Protein AF-A0A6B8RNX1-F1 (afdb_monomer_lite)

InterPro domains:
  IPR010406 Protein of unknown function DUF1003 [PF06210] (79-177)
  IPR010406 Protein of unknown function DUF1003 [PTHR41386] (45-177)

pLDDT: mean 73.4, std 16.43, range [33.53, 96.56]

Secondary structure (DSSP, 8-state):
-------------S-SSSHHHHHHHHHHHHHHHHHHHHHHHHHHHHHHHHHHHHHHHHHHHGGG--HHHHHHHHHHHHHT-HHHHHHHHHHHHHHHHHHHT--SS-SS-SS-HHHHHHHHHHHHHHHHHHHHHHHHHHHHHHHHHHHHHHHHHHHHHHHHHHHHHHHHHHHHHHHHHHHH--

Foldseek 3Di:
DDDDDDDDDDPDDDDPPPPVVVVVVCVVVVCVVVVVVVVVVVVVVVVVVVVVVVVVVVVVVVVQPDPVSVVLVVCVVLVPDPVNVVVVVVVVVVVQVVQVVCPDDNPADPPRVPVVVVVVVVVVVVVVSVVVVVVVVVVVVVVVVVVVVVVVVVVVVVVVVVVVVVVVVVVVVVVVVVVPPD

Sequence (182 aa):
MHCKVGVGEWKMSSESLDERNLVEDLNVKEDQNLSEAHIKRVTEMVNEYKGNIEEHLNHEQEKSTTWAGRLADNIASFGGSWPFIIIFISFLLIWMAWNVLNFTVHFDNSPFILLNLILSCLAALQAPVILMSQNRQAARDKQEAIMDFAINYKAERENLEIQRLLEKMDARLSQIEHRLQP

Structure (mmCIF, N/CA/C/O backbone):
data_AF-A0A6B8RNX1-F1
#
_entry.id   AF-A0A6B8RNX1-F1
#
loop_
_atom_site.group_PDB
_atom_site.id
_atom_site.type_symbol
_atom_site.label_atom_id
_atom_site.label_alt_id
_atom_site.label_comp_id
_atom_site.label_asym_id
_atom_site.label_entity_id
_atom_site.label_seq_id
_atom_site.pdbx_PDB_ins_code
_atom_site.Cartn_x
_atom_site.Cartn_y
_atom_site.Cartn_z
_atom_site.occupancy
_atom_site.B_iso_or_equiv
_atom_site.auth_seq_id
_atom_site.auth_comp_id
_atom_site.auth_asym_id
_atom_site.auth_atom_id
_atom_site.pdbx_PDB_model_num
ATOM 1 N N . MET A 1 1 ? -86.544 -47.949 43.133 1.00 38.12 1 MET A N 1
ATOM 2 C CA . MET A 1 1 ? -85.620 -47.100 43.918 1.00 38.12 1 MET A CA 1
ATOM 3 C C . MET A 1 1 ? -84.780 -46.329 42.908 1.00 38.12 1 MET A C 1
ATOM 5 O O . MET A 1 1 ? -84.139 -46.976 42.099 1.00 38.12 1 MET A O 1
ATOM 9 N N . HIS A 1 2 ? -85.150 -45.068 42.649 1.00 33.53 2 HIS A N 1
ATOM 10 C CA . HIS A 1 2 ? -84.430 -43.846 43.084 1.00 33.53 2 HIS A CA 1
ATOM 11 C C . HIS A 1 2 ? -83.098 -43.661 42.324 1.00 33.53 2 HIS A C 1
ATOM 13 O O . HIS A 1 2 ? -82.304 -44.582 42.301 1.00 33.53 2 HIS A O 1
ATOM 19 N N . CYS A 1 3 ? -82.744 -42.530 41.708 1.00 35.50 3 CYS A N 1
ATOM 20 C CA . CYS A 1 3 ? -83.327 -41.191 41.612 1.00 35.50 3 CYS A CA 1
ATOM 21 C C . CYS A 1 3 ? -82.634 -40.468 40.428 1.00 35.50 3 CYS A C 1
ATOM 23 O O . CYS A 1 3 ? -81.441 -40.673 40.213 1.00 35.50 3 CYS A O 1
ATOM 25 N N . LYS A 1 4 ? -83.353 -39.623 39.674 1.00 46.56 4 LYS A N 1
ATOM 26 C CA . LYS A 1 4 ? -82.768 -38.669 38.710 1.00 46.56 4 LYS A CA 1
ATOM 27 C C . LYS A 1 4 ? -82.149 -37.498 39.478 1.00 46.56 4 LYS A C 1
ATOM 29 O O . LYS A 1 4 ? -82.791 -36.985 40.389 1.00 46.56 4 LYS A O 1
ATOM 34 N N . VAL A 1 5 ? -80.991 -37.007 39.038 1.00 47.53 5 VAL A N 1
ATOM 35 C CA . VAL A 1 5 ? -80.501 -35.669 39.404 1.00 47.53 5 VAL A CA 1
ATOM 36 C C . VAL A 1 5 ? -80.177 -34.927 38.113 1.00 47.53 5 VAL A C 1
ATOM 38 O O . VAL A 1 5 ? -79.360 -35.384 37.318 1.00 47.53 5 VAL A O 1
ATOM 41 N N . GLY A 1 6 ? -80.907 -33.840 37.867 1.00 51.28 6 GLY A N 1
ATOM 42 C CA . GLY A 1 6 ? -80.682 -32.937 36.746 1.00 51.28 6 GLY A CA 1
ATOM 43 C C . GLY A 1 6 ? -79.601 -31.913 37.073 1.00 51.28 6 GLY A C 1
ATOM 44 O O . GLY A 1 6 ? -79.484 -31.473 38.215 1.00 51.28 6 GLY A O 1
ATOM 45 N N . VAL A 1 7 ? -78.849 -31.512 36.053 1.00 47.78 7 VAL A N 1
ATOM 46 C CA . VAL A 1 7 ? -78.013 -30.309 36.074 1.00 47.78 7 VAL A CA 1
ATOM 47 C C . VAL A 1 7 ? -78.434 -29.483 34.863 1.00 47.78 7 VAL A C 1
ATOM 49 O O . VAL A 1 7 ? -78.512 -30.004 33.753 1.00 47.78 7 VAL A O 1
ATOM 52 N N . GLY A 1 8 ? -78.853 -28.249 35.140 1.00 40.84 8 GLY A N 1
ATOM 53 C CA . GLY A 1 8 ? -79.658 -27.413 34.260 1.00 40.84 8 GLY A CA 1
ATOM 54 C C . GLY A 1 8 ? -78.952 -26.878 33.017 1.00 40.84 8 GLY A C 1
ATOM 55 O O . GLY A 1 8 ? -77.727 -26.808 32.932 1.00 40.84 8 GLY A O 1
ATOM 56 N N . GLU A 1 9 ? -79.791 -26.470 32.067 1.00 44.44 9 GLU A N 1
ATOM 57 C CA . GLU A 1 9 ? -79.452 -25.615 30.935 1.00 44.44 9 GLU A CA 1
ATOM 58 C C . GLU A 1 9 ? -78.838 -24.296 31.419 1.00 44.44 9 GLU A C 1
ATOM 60 O O . GLU A 1 9 ? -79.527 -23.438 31.971 1.00 44.44 9 GLU A O 1
ATOM 65 N N . TRP A 1 10 ? -77.549 -24.101 31.148 1.00 35.72 10 TRP A N 1
ATOM 66 C CA . TRP A 1 10 ? -76.931 -22.780 31.176 1.00 35.72 10 TRP A CA 1
ATOM 67 C C . TRP A 1 10 ? -76.959 -22.213 29.762 1.00 35.72 10 TRP A C 1
ATOM 69 O O . TRP A 1 10 ? -76.111 -22.507 28.921 1.00 35.72 10 TRP A O 1
ATOM 79 N N . LYS A 1 11 ? -77.984 -21.407 29.492 1.00 46.84 11 LYS A N 1
ATOM 80 C CA . LYS A 1 11 ? -78.089 -20.589 28.286 1.00 46.84 11 LYS A CA 1
ATOM 81 C C . LYS A 1 11 ? -77.118 -19.411 28.427 1.00 46.84 11 LYS A C 1
ATOM 83 O O . LYS A 1 11 ? -77.495 -18.367 28.948 1.00 46.84 11 LYS A O 1
ATOM 88 N N . MET A 1 12 ? -75.863 -19.590 28.008 1.00 36.50 12 MET A N 1
ATOM 89 C CA . MET A 1 12 ? -74.900 -18.489 27.911 1.00 36.50 12 MET A CA 1
ATOM 90 C C . MET A 1 12 ? -75.116 -17.773 26.576 1.00 36.50 12 MET A C 1
ATOM 92 O O . MET A 1 12 ? -74.774 -18.276 25.506 1.00 36.50 12 MET A O 1
ATOM 96 N N . SER A 1 13 ? -75.779 -16.625 26.671 1.00 41.53 13 SER A N 1
ATOM 97 C CA . SER A 1 13 ? -75.964 -15.654 25.602 1.00 41.53 13 SER A CA 1
ATOM 98 C C . SER A 1 13 ? -74.607 -15.227 25.036 1.00 41.53 13 SER A C 1
ATOM 100 O O . SER A 1 13 ? -73.751 -14.771 25.779 1.00 41.53 13 SER A O 1
ATOM 102 N N . SER A 1 14 ? -74.437 -15.407 23.726 1.00 51.44 14 SER A N 1
ATOM 103 C CA . SER A 1 14 ? -73.782 -14.465 22.806 1.00 51.44 14 SER A CA 1
ATOM 104 C C . SER A 1 14 ? -72.642 -13.582 23.349 1.00 51.44 14 SER A C 1
ATOM 106 O O . SER A 1 14 ? -72.801 -12.369 23.362 1.00 51.44 14 SER A O 1
ATOM 108 N N . GLU A 1 15 ? -71.488 -14.133 23.730 1.00 47.00 15 GLU A N 1
ATOM 109 C CA . GLU A 1 15 ? -70.280 -13.301 23.933 1.00 47.00 15 GLU A CA 1
ATOM 110 C C . GLU A 1 15 ? -68.975 -14.113 23.868 1.00 47.00 15 GLU A C 1
ATOM 112 O O . GLU A 1 15 ? -68.081 -13.981 24.689 1.00 47.00 15 GLU A O 1
ATOM 117 N N . SER A 1 16 ? -68.866 -15.027 22.900 1.00 40.75 16 SER A N 1
ATOM 118 C CA . SER A 1 16 ? -67.647 -15.825 22.666 1.00 40.75 16 SER A CA 1
ATOM 119 C C . SER A 1 16 ? -67.091 -15.694 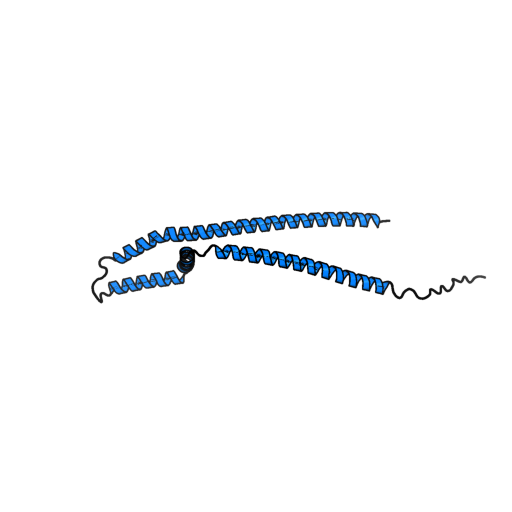21.245 1.00 40.75 16 SER A C 1
ATOM 121 O O . SER A 1 16 ? -66.200 -16.447 20.855 1.00 40.75 16 SER A O 1
ATOM 123 N N . LEU A 1 17 ? -67.607 -14.740 20.462 1.00 48.38 17 LEU A N 1
ATOM 124 C CA . LEU A 1 17 ? -67.251 -14.558 19.050 1.00 48.38 17 LEU A CA 1
ATOM 125 C C . LEU A 1 17 ? -66.204 -13.465 18.784 1.00 48.38 17 LEU A C 1
ATOM 127 O O . LEU A 1 17 ? -65.858 -13.269 17.622 1.00 48.38 17 LEU A O 1
ATOM 131 N N . ASP A 1 18 ? -65.666 -12.798 19.809 1.00 54.84 18 ASP A N 1
ATOM 132 C CA . ASP A 1 18 ? -64.828 -11.610 19.578 1.00 54.84 18 ASP A CA 1
ATOM 133 C C . ASP A 1 18 ? -63.447 -11.632 20.251 1.00 54.84 18 ASP A C 1
ATOM 135 O O . ASP A 1 18 ? -62.495 -11.133 19.667 1.00 54.84 18 ASP A O 1
ATOM 139 N N . GLU A 1 19 ? -63.251 -12.286 21.404 1.00 50.47 19 GLU A N 1
ATOM 140 C CA . GLU A 1 19 ? -61.948 -12.221 22.099 1.00 50.47 19 GLU A CA 1
ATOM 141 C C . GLU A 1 19 ? -60.788 -12.846 21.311 1.00 50.47 19 GLU A C 1
ATOM 143 O O . GLU A 1 19 ? -59.692 -12.296 21.298 1.00 50.47 19 GLU A O 1
ATOM 148 N N . ARG A 1 20 ? -60.998 -13.973 20.615 1.00 53.41 20 ARG A N 1
ATOM 149 C CA . ARG A 1 20 ? -59.912 -14.580 19.820 1.00 53.41 20 ARG A CA 1
ATOM 150 C C . ARG A 1 20 ? -59.547 -13.732 18.605 1.00 53.41 20 ARG A C 1
ATOM 152 O O . ARG A 1 20 ? -58.366 -13.581 18.323 1.00 53.41 20 ARG A O 1
ATOM 159 N N . ASN A 1 21 ? -60.549 -13.146 17.949 1.00 54.97 21 ASN A N 1
ATOM 160 C CA . ASN A 1 21 ? -60.339 -12.250 16.815 1.00 54.97 21 ASN A CA 1
ATOM 161 C C . ASN A 1 21 ? -59.690 -10.936 17.269 1.00 54.97 21 ASN A C 1
ATOM 163 O O . ASN A 1 21 ? -58.798 -10.452 16.593 1.00 54.97 21 ASN A O 1
ATOM 167 N N . LEU A 1 22 ? -60.064 -10.396 18.433 1.00 56.97 22 LEU A N 1
ATOM 168 C CA . LEU A 1 22 ? -59.455 -9.198 19.015 1.00 56.97 22 LEU A CA 1
ATOM 169 C C . LEU A 1 22 ? -57.999 -9.414 19.419 1.00 56.97 22 LEU A C 1
ATOM 171 O O . LEU A 1 22 ? -57.176 -8.545 19.162 1.00 56.97 22 LEU A O 1
ATOM 175 N N . VAL A 1 23 ? -57.661 -10.547 20.040 1.00 60.41 23 VAL A N 1
ATOM 176 C CA . VAL A 1 23 ? -56.270 -10.851 20.410 1.00 60.41 23 VAL A CA 1
ATOM 177 C C . VAL A 1 23 ? -55.424 -11.070 19.158 1.00 60.41 23 VAL A C 1
ATOM 179 O O . VAL A 1 23 ? -54.294 -10.605 19.114 1.00 60.41 23 VAL A O 1
ATOM 182 N N . GLU A 1 24 ? -55.965 -11.709 18.120 1.00 63.75 24 GLU A N 1
ATOM 183 C CA . GLU A 1 24 ? -55.271 -11.890 16.841 1.00 63.75 24 GLU A CA 1
ATOM 184 C C . GLU A 1 24 ? -55.108 -10.559 16.083 1.00 63.75 24 GLU A C 1
ATOM 186 O O . GLU A 1 24 ? -54.022 -10.270 15.591 1.00 63.75 24 GLU A O 1
ATOM 191 N N . ASP A 1 25 ? -56.118 -9.685 16.092 1.00 59.12 25 ASP A N 1
ATOM 192 C CA . ASP A 1 25 ? -56.086 -8.362 15.451 1.00 59.12 25 ASP A CA 1
ATOM 193 C C . ASP A 1 25 ? -55.219 -7.348 16.228 1.00 59.12 25 ASP A C 1
ATOM 195 O O . ASP A 1 25 ? -54.568 -6.495 15.624 1.00 59.12 25 ASP A O 1
ATOM 199 N N . LEU A 1 26 ? -55.149 -7.462 17.562 1.00 61.00 26 LEU A N 1
ATOM 200 C CA . LEU A 1 26 ? -54.209 -6.719 18.410 1.00 61.00 26 LEU A CA 1
ATOM 201 C C . LEU A 1 26 ? -52.776 -7.218 18.213 1.00 61.00 26 LEU A C 1
ATOM 203 O O . LEU A 1 26 ? -51.888 -6.389 18.062 1.00 61.00 26 LEU A O 1
ATOM 207 N N . ASN A 1 27 ? -52.554 -8.532 18.131 1.00 61.19 27 ASN A N 1
ATOM 208 C CA . ASN A 1 27 ? -51.231 -9.114 17.892 1.00 61.19 27 ASN A CA 1
ATOM 209 C C . ASN A 1 27 ? -50.708 -8.744 16.488 1.00 61.19 27 ASN A C 1
ATOM 211 O O . ASN A 1 27 ? -49.555 -8.354 16.340 1.00 61.19 27 ASN A O 1
ATOM 215 N N . VAL A 1 28 ? -51.575 -8.748 15.465 1.00 60.00 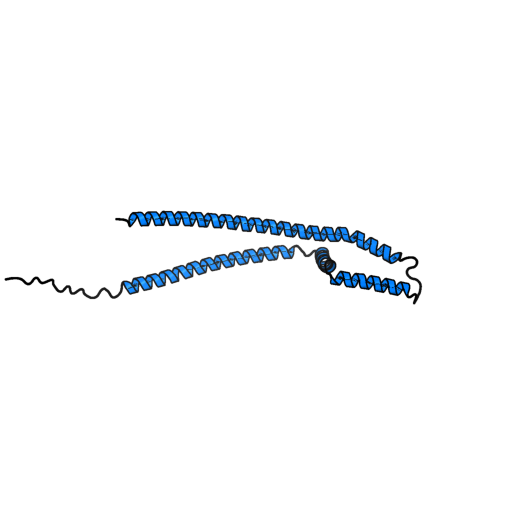28 VAL A N 1
ATOM 216 C CA . VAL A 1 28 ? -51.246 -8.290 14.101 1.00 60.00 28 VAL A CA 1
ATOM 217 C C . VAL A 1 28 ? -51.004 -6.772 14.045 1.00 60.00 28 VAL A C 1
ATOM 219 O O . VAL A 1 28 ? -50.068 -6.328 13.378 1.00 60.00 28 VAL A O 1
ATOM 222 N N . LYS A 1 29 ? -51.794 -5.948 14.751 1.00 57.53 29 LYS A N 1
ATOM 223 C CA . LYS A 1 29 ? -51.593 -4.482 14.809 1.00 57.53 29 LYS A CA 1
ATOM 224 C C . LYS A 1 29 ? -50.372 -4.066 15.624 1.00 57.53 29 LYS A C 1
ATOM 226 O O . LYS A 1 29 ? -49.753 -3.053 15.288 1.00 57.53 29 LYS A O 1
ATOM 231 N N . GLU A 1 30 ? -50.052 -4.792 16.689 1.00 59.59 30 GLU A N 1
ATOM 232 C CA . GLU A 1 30 ? -48.887 -4.549 17.540 1.00 59.59 30 GLU A CA 1
ATOM 233 C C . GLU A 1 30 ? -47.598 -4.901 16.790 1.00 59.59 30 GLU A C 1
ATOM 235 O O . GLU A 1 30 ? -46.680 -4.082 16.773 1.00 59.59 30 GLU A O 1
ATOM 240 N N . ASP A 1 31 ? -47.576 -6.017 16.051 1.00 58.12 31 ASP A N 1
ATOM 241 C CA . ASP A 1 31 ? -46.453 -6.408 15.188 1.00 58.12 31 ASP A CA 1
ATOM 242 C C . ASP A 1 31 ? -46.236 -5.398 14.038 1.00 58.12 31 ASP A C 1
ATOM 244 O O . ASP A 1 31 ? -45.118 -4.942 13.795 1.00 58.12 31 ASP A O 1
ATOM 248 N N . GLN A 1 32 ? -47.308 -4.913 13.392 1.00 60.25 32 GLN A N 1
ATOM 249 C CA . GLN A 1 32 ? -47.188 -3.904 12.326 1.00 60.25 32 GLN A CA 1
ATOM 250 C C . GLN A 1 32 ? -46.747 -2.514 12.822 1.00 60.25 32 GLN A C 1
ATOM 252 O O . GLN A 1 32 ? -45.895 -1.888 12.187 1.00 60.25 32 GLN A O 1
ATOM 257 N N . ASN A 1 33 ? -47.256 -2.032 13.964 1.00 55.72 33 ASN A N 1
ATOM 258 C CA . ASN A 1 33 ? -46.848 -0.731 14.518 1.00 55.72 33 ASN A CA 1
ATOM 259 C C . ASN A 1 33 ? -45.439 -0.762 15.137 1.00 55.72 33 ASN A C 1
ATOM 261 O O . ASN A 1 33 ? -44.696 0.217 15.005 1.00 55.72 33 ASN A O 1
ATOM 265 N N . LEU A 1 34 ? -45.031 -1.868 15.781 1.00 59.88 34 LEU A N 1
ATOM 266 C CA . LEU A 1 34 ? -43.641 -2.037 16.226 1.00 59.88 34 LEU A CA 1
ATOM 267 C C . LEU A 1 34 ? -42.687 -2.138 15.034 1.00 59.88 34 LEU A C 1
ATOM 269 O O . LEU A 1 34 ? -41.578 -1.602 15.103 1.00 59.88 34 LEU A O 1
ATOM 273 N N . SER A 1 35 ? -43.100 -2.815 13.960 1.00 63.50 35 SER A N 1
ATOM 274 C CA . SER A 1 35 ? -42.299 -2.989 12.750 1.00 63.50 35 SER A CA 1
ATOM 275 C C . SER A 1 35 ? -42.050 -1.656 12.042 1.00 63.50 35 SER A C 1
ATOM 277 O O . SER A 1 35 ? -40.895 -1.334 11.773 1.00 63.50 35 SER A O 1
ATOM 279 N N . GLU A 1 36 ? -43.061 -0.798 11.852 1.00 71.31 36 GLU A N 1
ATOM 280 C CA . GLU A 1 36 ? -42.849 0.527 11.242 1.00 71.31 36 GLU A CA 1
ATOM 281 C C . GLU A 1 36 ? -41.944 1.438 12.084 1.00 71.31 36 GLU A C 1
ATOM 283 O O . GLU A 1 36 ? -41.042 2.090 11.548 1.00 71.31 36 GLU A O 1
ATOM 288 N N . ALA A 1 37 ? -42.130 1.468 13.408 1.00 74.38 37 ALA A N 1
ATOM 289 C CA . ALA A 1 37 ? -41.302 2.287 14.292 1.00 74.38 37 ALA A CA 1
ATOM 290 C C . ALA A 1 37 ? -39.838 1.803 14.343 1.00 74.38 37 ALA A C 1
ATOM 292 O O . ALA A 1 37 ? -38.917 2.624 14.432 1.00 74.38 37 ALA A O 1
ATOM 293 N N . HIS A 1 38 ? -39.606 0.487 14.273 1.00 68.75 38 HIS A N 1
ATOM 294 C CA . HIS A 1 38 ? -38.264 -0.090 14.173 1.00 68.75 38 HIS A CA 1
ATOM 295 C C . HIS A 1 38 ? -37.644 0.125 12.794 1.00 68.75 38 HIS A C 1
ATOM 297 O O . HIS A 1 38 ? -36.498 0.560 12.726 1.00 68.75 38 HIS A O 1
ATOM 303 N N . ILE A 1 39 ? -38.390 -0.093 11.708 1.00 74.31 39 ILE A N 1
ATOM 304 C CA . ILE A 1 39 ? -37.925 0.152 10.337 1.00 74.31 39 ILE A CA 1
ATOM 305 C C . ILE A 1 39 ? -37.527 1.616 10.173 1.00 74.31 39 ILE A C 1
ATOM 307 O O . ILE A 1 39 ? -36.474 1.899 9.604 1.00 74.31 39 ILE A O 1
ATOM 311 N N . LYS A 1 40 ? -38.305 2.553 10.725 1.00 82.31 40 LYS A N 1
ATOM 312 C CA . LYS A 1 40 ? -37.992 3.984 10.670 1.00 82.31 40 LYS A CA 1
ATOM 313 C C . LYS A 1 40 ? -36.696 4.320 11.413 1.00 82.31 40 LYS A C 1
ATOM 315 O O . LYS A 1 40 ? -35.834 4.974 10.836 1.00 82.31 40 LYS A O 1
ATOM 320 N N . ARG A 1 41 ? -36.511 3.809 12.638 1.00 77.00 41 ARG A N 1
ATOM 321 C CA . ARG A 1 41 ? -35.266 3.992 13.412 1.00 77.00 41 ARG A CA 1
ATOM 322 C C . ARG A 1 41 ? -34.051 3.351 12.744 1.00 77.00 41 ARG A C 1
ATOM 324 O O . ARG A 1 41 ? -32.991 3.961 12.697 1.00 77.00 41 ARG A O 1
ATOM 331 N N . VAL A 1 42 ? -34.198 2.135 12.220 1.00 77.94 42 VAL A N 1
ATOM 332 C CA . VAL A 1 42 ? -33.122 1.432 11.507 1.00 77.94 42 VAL A CA 1
ATOM 333 C C . VAL A 1 42 ? -32.752 2.181 10.231 1.00 77.94 42 VAL A C 1
ATOM 335 O O . VAL A 1 42 ? -31.571 2.363 9.961 1.00 77.94 42 VAL A O 1
ATOM 338 N N . THR A 1 43 ? -33.736 2.670 9.477 1.00 77.94 43 THR A N 1
ATOM 339 C CA . THR A 1 43 ? -33.498 3.459 8.259 1.00 77.94 43 THR A CA 1
ATOM 340 C C . THR A 1 43 ? -32.797 4.778 8.578 1.00 77.94 43 THR A C 1
ATOM 342 O O . THR A 1 43 ? -31.879 5.159 7.860 1.00 77.94 43 THR A O 1
ATOM 345 N N . GLU A 1 44 ? -33.172 5.448 9.670 1.00 82.56 44 GLU A N 1
ATOM 346 C CA . GLU A 1 44 ? -32.526 6.684 10.126 1.00 82.56 44 GLU A CA 1
ATOM 347 C C . GLU A 1 44 ? -31.072 6.441 10.554 1.00 82.56 44 GLU A C 1
ATOM 349 O O . GLU A 1 44 ? -30.183 7.134 10.064 1.00 82.56 44 GLU A O 1
ATOM 354 N N . MET A 1 45 ? -30.802 5.380 11.328 1.00 73.44 45 MET A N 1
ATOM 355 C CA . MET A 1 45 ? -29.428 4.980 11.656 1.00 73.44 45 MET A CA 1
ATOM 356 C C . MET A 1 45 ? -28.622 4.621 10.402 1.00 73.44 45 MET A C 1
ATOM 358 O O . MET A 1 45 ? -27.503 5.091 10.240 1.00 73.44 45 MET A O 1
ATOM 362 N N . VAL A 1 46 ? -29.166 3.822 9.479 1.00 78.31 46 VAL A N 1
ATOM 363 C CA . VAL A 1 46 ? -28.463 3.455 8.236 1.00 78.31 46 VAL A CA 1
ATOM 364 C C . VAL A 1 46 ? -28.133 4.693 7.402 1.00 78.31 46 VAL A C 1
ATOM 366 O O . VAL A 1 46 ? -27.050 4.765 6.823 1.00 78.31 46 VAL A O 1
ATOM 369 N N . ASN A 1 47 ? -29.038 5.671 7.349 1.00 80.06 47 ASN A N 1
ATOM 370 C CA . ASN A 1 47 ? -28.833 6.900 6.591 1.00 80.06 47 ASN A CA 1
ATOM 371 C C . ASN A 1 47 ? -27.790 7.822 7.252 1.00 80.06 47 ASN A C 1
ATOM 373 O O . ASN A 1 47 ? -26.953 8.389 6.555 1.00 80.06 47 ASN A O 1
ATOM 377 N N . GLU A 1 48 ? -27.782 7.910 8.585 1.00 76.19 48 GLU A N 1
ATOM 378 C CA . GLU A 1 48 ? -26.758 8.624 9.361 1.00 76.19 48 GLU A CA 1
ATOM 379 C C . GLU A 1 48 ? -25.370 7.983 9.192 1.00 76.19 48 GLU A C 1
ATOM 381 O O . GLU A 1 48 ? -24.386 8.666 8.906 1.00 76.19 48 GLU A O 1
ATOM 386 N N . TYR A 1 49 ? -25.289 6.651 9.271 1.00 72.19 49 TYR A N 1
ATOM 387 C CA . TYR A 1 49 ? -24.047 5.917 9.029 1.00 72.19 49 TYR A CA 1
ATOM 388 C C . TYR A 1 49 ? -23.552 6.079 7.584 1.00 72.19 49 TYR A C 1
ATOM 390 O O . TYR A 1 49 ? -22.353 6.264 7.377 1.00 72.19 49 TYR A O 1
ATOM 398 N N . LYS A 1 50 ? -24.445 6.060 6.584 1.00 71.75 50 LYS A N 1
ATOM 399 C CA . LYS A 1 50 ? -24.078 6.321 5.182 1.00 71.75 50 LYS A CA 1
ATOM 400 C C . LYS A 1 50 ? -23.494 7.718 4.985 1.00 71.75 50 LYS A C 1
ATOM 402 O O . LYS A 1 50 ? -22.444 7.831 4.361 1.00 71.75 50 LYS A O 1
ATOM 407 N N . GLY A 1 51 ? -24.136 8.748 5.541 1.00 72.69 51 GLY A N 1
ATOM 408 C CA . GLY A 1 51 ? -23.663 10.131 5.430 1.00 72.69 51 GLY A CA 1
ATOM 409 C C . GLY A 1 51 ? -22.261 10.314 6.016 1.00 72.69 51 GLY A C 1
ATOM 410 O O . GLY A 1 51 ? -21.389 10.887 5.368 1.00 72.69 51 GLY A O 1
ATOM 411 N N . ASN A 1 52 ? -22.008 9.726 7.188 1.00 69.75 52 ASN A N 1
ATOM 412 C CA . ASN A 1 52 ? -20.705 9.812 7.853 1.00 69.75 52 ASN A CA 1
ATOM 413 C C . ASN A 1 52 ? -19.588 9.077 7.088 1.00 69.75 52 ASN A C 1
ATOM 415 O O . ASN A 1 52 ? -18.439 9.524 7.100 1.00 69.75 52 ASN A O 1
ATOM 419 N N . ILE A 1 53 ? -19.905 7.961 6.420 1.00 67.62 53 ILE A N 1
ATOM 420 C CA . ILE A 1 53 ? -18.947 7.218 5.584 1.00 67.62 53 ILE A CA 1
ATOM 421 C C . ILE A 1 53 ? -18.634 8.002 4.303 1.00 67.62 53 ILE A C 1
ATOM 423 O O . ILE A 1 53 ? -17.467 8.133 3.941 1.00 67.62 53 ILE A O 1
ATOM 427 N N . GLU A 1 54 ? -19.650 8.554 3.634 1.00 60.97 54 GLU A N 1
ATOM 428 C CA . GLU A 1 54 ? -19.463 9.358 2.417 1.00 60.97 54 GLU A CA 1
ATOM 429 C C . GLU A 1 54 ? -18.635 10.628 2.679 1.00 60.97 54 GLU A C 1
ATOM 431 O O . GLU A 1 54 ? -17.787 10.993 1.860 1.00 60.97 54 GLU A O 1
ATOM 436 N N . GLU A 1 55 ? -18.807 11.268 3.839 1.00 62.81 55 GLU A N 1
ATOM 437 C CA . GLU A 1 55 ? -18.015 12.437 4.235 1.00 62.81 55 GLU A CA 1
ATOM 438 C C . GLU A 1 55 ? -16.537 12.083 4.487 1.00 62.81 55 GLU A C 1
ATOM 440 O O . GLU A 1 55 ? -15.641 12.780 4.003 1.00 62.81 55 GLU A O 1
ATOM 445 N N . HIS A 1 56 ? -16.256 10.957 5.157 1.00 60.91 56 HIS A N 1
ATOM 446 C CA . HIS A 1 56 ? -14.881 10.503 5.406 1.00 60.91 56 HIS A CA 1
ATOM 447 C C . HIS A 1 56 ? -14.153 10.064 4.126 1.00 60.91 56 HIS A C 1
ATOM 449 O O . HIS A 1 56 ? -12.958 10.330 3.987 1.00 60.91 56 HIS A O 1
ATOM 455 N N . LEU A 1 57 ? -14.857 9.449 3.167 1.00 59.84 57 LEU A N 1
ATOM 456 C CA . LEU A 1 57 ? -14.280 9.063 1.873 1.00 59.84 57 LEU A CA 1
ATOM 457 C C . LEU A 1 57 ? -13.894 10.288 1.026 1.00 59.84 57 LEU A C 1
ATOM 459 O O . LEU A 1 57 ? -12.821 10.313 0.418 1.00 59.84 57 LEU A O 1
ATOM 463 N N . ASN A 1 58 ? -14.722 11.337 1.034 1.00 56.62 58 ASN A N 1
ATOM 464 C CA . ASN A 1 58 ? -14.430 12.572 0.303 1.00 56.62 58 ASN A CA 1
ATOM 465 C C . ASN A 1 58 ? -13.239 13.345 0.896 1.00 56.62 58 ASN A C 1
ATOM 467 O O . ASN A 1 58 ? -12.438 13.914 0.150 1.00 56.62 58 ASN A O 1
ATOM 471 N N . HIS A 1 59 ? -13.071 13.325 2.221 1.00 54.78 59 HIS A N 1
ATOM 472 C CA . HIS A 1 59 ? -12.012 14.085 2.890 1.00 54.78 59 HIS A CA 1
ATOM 473 C C . HIS A 1 59 ? -10.594 13.524 2.654 1.00 54.78 59 HIS A C 1
ATOM 475 O O . HIS A 1 59 ? -9.614 14.274 2.727 1.00 54.78 59 HIS A O 1
ATOM 481 N N . GLU A 1 60 ? -10.460 12.233 2.325 1.00 53.41 60 GLU A N 1
ATOM 482 C CA . GLU A 1 60 ? -9.179 11.643 1.910 1.00 53.41 60 GLU A CA 1
ATOM 483 C C . GLU A 1 60 ? -8.820 11.946 0.450 1.00 53.41 60 GLU A C 1
ATOM 485 O O . GLU A 1 60 ? -7.639 12.109 0.120 1.00 53.41 60 GLU A O 1
ATOM 490 N N . GLN A 1 61 ? -9.816 12.082 -0.432 1.00 50.25 61 GLN A N 1
ATOM 491 C CA . GLN A 1 61 ? -9.577 12.337 -1.854 1.00 50.25 61 GLN A CA 1
ATOM 492 C C . GLN A 1 61 ? -9.061 13.758 -2.134 1.00 50.25 61 GLN A C 1
ATOM 494 O O . GLN A 1 61 ? -8.233 13.932 -3.037 1.00 50.25 61 GLN A O 1
ATOM 499 N N . GLU A 1 62 ? -9.459 14.763 -1.346 1.00 49.00 62 GLU A N 1
ATOM 500 C CA . GLU A 1 62 ? -9.023 16.157 -1.546 1.00 49.00 62 GLU A CA 1
ATOM 501 C C . GLU A 1 62 ? -7.536 16.400 -1.241 1.00 49.00 62 GLU A C 1
ATOM 503 O O . GLU A 1 62 ? -6.933 17.331 -1.779 1.00 49.00 62 GLU A O 1
ATOM 508 N N . LYS A 1 63 ? -6.882 15.550 -0.440 1.00 50.09 63 LYS A N 1
ATOM 509 C CA . LYS A 1 63 ? -5.505 15.809 0.020 1.00 50.09 63 LYS A CA 1
ATOM 510 C C . LYS A 1 63 ? -4.404 15.428 -0.980 1.00 50.09 63 LYS A C 1
ATOM 512 O O . LYS A 1 63 ? -3.225 15.642 -0.701 1.00 50.09 63 LYS A O 1
ATOM 517 N N . SER A 1 64 ? -4.754 14.879 -2.147 1.00 51.72 64 SER A N 1
ATOM 518 C CA . SER A 1 64 ? -3.793 14.310 -3.111 1.00 51.72 64 SER A CA 1
ATOM 519 C C . SER A 1 64 ? -3.536 15.153 -4.371 1.00 51.72 64 SER A C 1
ATOM 521 O O . SER A 1 64 ? -2.910 14.678 -5.321 1.00 51.72 64 SER A O 1
ATOM 523 N N . THR A 1 65 ? 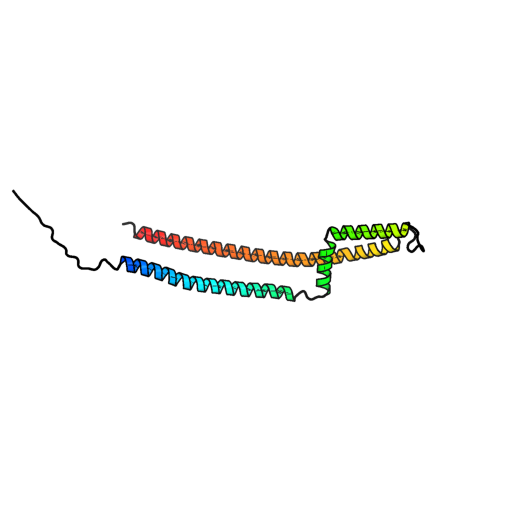-3.947 16.422 -4.421 1.00 51.56 65 THR A N 1
ATOM 524 C CA . THR A 1 65 ? -3.743 17.269 -5.614 1.00 51.56 65 THR A CA 1
ATOM 525 C C . THR A 1 65 ? -2.367 17.938 -5.675 1.00 51.56 65 THR A C 1
ATOM 527 O O . THR A 1 65 ? -2.240 19.066 -6.147 1.00 51.56 65 THR A O 1
ATOM 530 N N . THR A 1 66 ? -1.303 17.254 -5.253 1.00 68.62 66 THR A N 1
ATOM 531 C CA . THR A 1 66 ? 0.050 17.666 -5.650 1.00 68.62 66 THR A CA 1
ATOM 532 C C . THR A 1 66 ? 0.375 16.957 -6.957 1.00 68.62 66 THR A C 1
ATOM 534 O O . THR A 1 66 ? 0.393 15.729 -7.015 1.00 68.62 66 THR A O 1
ATOM 537 N N . TRP A 1 67 ? 0.645 17.719 -8.019 1.00 69.62 67 TRP A N 1
ATOM 538 C CA . TRP A 1 67 ? 1.019 17.195 -9.342 1.00 69.62 67 TRP A CA 1
ATOM 539 C C . TRP A 1 67 ? 2.137 16.134 -9.266 1.00 69.62 67 TRP A C 1
ATOM 541 O O . TRP A 1 67 ? 2.071 15.109 -9.940 1.00 69.62 67 TRP A O 1
ATOM 551 N N . ALA A 1 68 ? 3.107 16.337 -8.369 1.00 64.38 68 ALA A N 1
ATOM 552 C CA . ALA A 1 68 ? 4.191 15.400 -8.096 1.00 64.38 68 ALA A CA 1
ATOM 553 C C . ALA A 1 68 ? 3.715 14.093 -7.435 1.00 64.38 68 ALA A C 1
ATOM 555 O O . ALA A 1 68 ? 4.257 13.033 -7.729 1.00 64.38 68 ALA A O 1
ATOM 556 N N . GLY A 1 69 ? 2.684 14.147 -6.585 1.00 67.38 69 GLY A N 1
ATOM 557 C CA . GLY A 1 69 ? 2.073 12.965 -5.969 1.00 67.38 69 GLY A CA 1
ATOM 558 C C . GLY A 1 69 ? 1.377 12.087 -7.007 1.00 67.38 69 GLY A C 1
ATOM 559 O O . GLY A 1 69 ? 1.658 10.895 -7.084 1.00 67.38 69 GLY A O 1
ATOM 560 N N . ARG A 1 70 ? 0.582 12.701 -7.893 1.00 70.81 70 ARG A N 1
ATOM 561 C CA . ARG A 1 70 ? -0.069 12.007 -9.019 1.00 70.81 70 ARG A CA 1
ATOM 562 C C . ARG A 1 70 ? 0.937 11.382 -9.985 1.00 70.81 70 ARG A C 1
ATOM 564 O O . ARG A 1 70 ? 0.756 10.249 -10.423 1.00 70.81 70 ARG A O 1
ATOM 571 N N . LEU A 1 71 ? 2.012 12.106 -10.299 1.00 69.50 71 LEU A N 1
ATOM 572 C CA . LEU A 1 71 ? 3.087 11.586 -11.140 1.00 69.50 71 LEU A CA 1
ATOM 573 C C . LEU A 1 71 ? 3.809 10.413 -10.457 1.00 69.50 71 LEU A C 1
ATOM 575 O O . LEU A 1 71 ? 4.067 9.401 -11.100 1.00 69.50 71 LEU A O 1
ATOM 579 N N . ALA A 1 72 ? 4.077 10.510 -9.152 1.00 68.38 72 ALA A N 1
ATOM 580 C CA . ALA A 1 72 ? 4.698 9.439 -8.380 1.00 68.38 72 ALA A CA 1
ATOM 581 C C . ALA A 1 72 ? 3.805 8.193 -8.254 1.00 68.38 72 ALA A C 1
ATOM 583 O O . ALA A 1 72 ? 4.329 7.084 -8.285 1.00 68.38 72 ALA A O 1
ATOM 584 N N . ASP A 1 73 ? 2.482 8.339 -8.130 1.00 68.00 73 ASP A N 1
ATOM 585 C CA . ASP A 1 73 ? 1.538 7.210 -8.122 1.00 68.00 73 ASP A CA 1
ATOM 586 C C . ASP A 1 73 ? 1.482 6.502 -9.490 1.00 68.00 73 ASP A C 1
ATOM 588 O O . ASP A 1 73 ? 1.525 5.269 -9.556 1.00 68.00 73 ASP A O 1
ATOM 592 N N . ASN A 1 74 ? 1.491 7.259 -10.593 1.00 70.06 74 ASN A N 1
ATOM 593 C CA . ASN A 1 74 ? 1.579 6.686 -11.941 1.00 70.06 74 ASN A CA 1
ATOM 594 C C . ASN A 1 74 ? 2.926 5.993 -12.194 1.00 70.06 74 ASN A C 1
ATOM 596 O O . ASN A 1 74 ? 2.964 4.909 -12.767 1.00 70.06 74 ASN A O 1
ATOM 600 N N . ILE A 1 75 ? 4.041 6.578 -11.749 1.00 68.00 75 ILE A N 1
ATOM 601 C CA . ILE A 1 75 ? 5.368 5.965 -11.903 1.00 68.00 75 ILE A CA 1
ATOM 602 C C . ILE A 1 75 ? 5.506 4.719 -11.019 1.00 68.00 75 ILE A C 1
ATOM 604 O O . ILE A 1 75 ? 6.082 3.731 -11.463 1.00 68.00 75 ILE A O 1
ATOM 608 N N . ALA A 1 76 ? 4.964 4.726 -9.798 1.00 69.62 76 ALA A N 1
ATOM 609 C CA . ALA A 1 76 ? 5.008 3.572 -8.901 1.00 69.62 76 ALA A CA 1
ATOM 610 C C . ALA A 1 76 ? 4.179 2.392 -9.434 1.00 69.62 76 ALA A C 1
ATOM 612 O O . ALA A 1 76 ? 4.641 1.253 -9.409 1.00 69.62 76 ALA A O 1
ATOM 613 N N . SER A 1 77 ? 2.982 2.664 -9.963 1.00 69.50 77 SER A N 1
ATOM 614 C CA . SER A 1 77 ? 2.133 1.634 -10.579 1.00 69.50 77 SER A CA 1
ATOM 615 C C . SER A 1 77 ? 2.714 1.103 -11.893 1.00 69.50 77 SER A C 1
ATOM 617 O O . SER A 1 77 ? 2.663 -0.100 -12.146 1.00 69.50 77 SER A O 1
ATOM 619 N N . PHE A 1 78 ? 3.332 1.964 -12.707 1.00 67.69 78 PHE A N 1
ATOM 620 C CA . PHE A 1 78 ? 3.959 1.562 -13.966 1.00 67.69 78 PHE A CA 1
ATOM 621 C C . PHE A 1 78 ? 5.282 0.807 -13.751 1.00 67.69 78 PHE A C 1
ATOM 623 O O . PHE A 1 78 ? 5.499 -0.248 -14.348 1.00 67.69 78 PHE A O 1
ATOM 630 N N . GLY A 1 79 ? 6.136 1.298 -12.850 1.00 70.00 79 GLY A N 1
ATOM 631 C CA . GLY A 1 79 ? 7.455 0.735 -12.551 1.00 70.00 79 GLY A CA 1
ATOM 632 C C . GLY A 1 79 ? 7.429 -0.611 -11.817 1.00 70.00 79 GLY A C 1
ATOM 633 O O . GLY A 1 79 ? 8.405 -1.352 -11.890 1.00 70.00 79 GLY A O 1
ATOM 634 N N . GLY A 1 80 ? 6.323 -0.953 -11.147 1.00 68.88 80 GLY A N 1
ATOM 635 C CA . GLY A 1 80 ? 6.122 -2.256 -10.498 1.00 68.88 80 GLY A CA 1
ATOM 636 C C . GLY A 1 80 ? 5.548 -3.348 -11.411 1.00 68.88 80 GLY A C 1
ATOM 637 O O . GLY A 1 80 ? 5.334 -4.472 -10.961 1.00 68.88 80 GLY A O 1
ATOM 638 N N . SER A 1 81 ? 5.259 -3.035 -12.677 1.00 78.44 81 SER A N 1
ATOM 639 C CA . SER A 1 81 ? 4.583 -3.956 -13.591 1.00 78.44 81 SER A CA 1
ATOM 640 C C . SER A 1 81 ? 5.568 -4.831 -14.384 1.00 78.44 81 SER A C 1
ATOM 642 O O . SER A 1 81 ? 6.567 -4.358 -14.926 1.00 78.44 81 SER A O 1
ATOM 644 N N . TRP A 1 82 ? 5.259 -6.124 -14.514 1.00 77.75 82 TRP A N 1
ATOM 645 C CA . TRP A 1 82 ? 5.992 -7.064 -15.376 1.00 77.75 82 TRP A CA 1
ATOM 646 C C . TRP A 1 82 ? 6.174 -6.605 -16.842 1.00 77.75 82 TRP A C 1
ATOM 648 O O . TRP A 1 82 ? 7.282 -6.754 -17.362 1.00 77.75 82 TRP A O 1
ATOM 658 N N . PRO A 1 83 ? 5.169 -6.026 -17.536 1.00 83.12 83 PRO A N 1
ATOM 659 C CA . PRO A 1 83 ? 5.352 -5.569 -18.917 1.00 83.12 83 PRO A CA 1
ATOM 660 C C . PRO A 1 83 ? 6.325 -4.390 -19.058 1.00 83.12 83 PRO A C 1
ATOM 662 O O . PRO A 1 83 ? 7.020 -4.307 -20.071 1.00 83.12 83 PRO A O 1
ATOM 665 N N . PHE A 1 84 ? 6.435 -3.507 -18.058 1.00 82.56 84 PHE A N 1
ATOM 666 C CA . PHE A 1 84 ? 7.390 -2.394 -18.092 1.00 82.56 84 PHE A CA 1
ATOM 667 C C . PHE A 1 84 ? 8.838 -2.888 -18.173 1.00 82.56 84 PHE A C 1
ATOM 669 O O . PHE A 1 84 ? 9.613 -2.410 -19.003 1.00 82.56 84 PHE A O 1
ATOM 676 N N . ILE A 1 85 ? 9.177 -3.903 -17.371 1.00 83.56 85 ILE A N 1
ATOM 677 C CA . ILE A 1 85 ? 10.509 -4.522 -17.355 1.00 83.56 85 ILE A CA 1
ATOM 678 C C . ILE A 1 85 ? 10.849 -5.099 -18.738 1.00 83.56 85 ILE A C 1
ATOM 680 O O . ILE A 1 85 ? 11.950 -4.891 -19.246 1.00 83.56 85 ILE A O 1
ATOM 684 N N . ILE A 1 86 ? 9.891 -5.772 -19.381 1.00 85.50 86 ILE A N 1
ATOM 685 C CA . ILE A 1 86 ? 10.079 -6.388 -20.703 1.00 85.50 86 ILE A CA 1
ATOM 686 C C . ILE A 1 86 ? 10.331 -5.323 -21.779 1.00 85.50 86 ILE A C 1
ATOM 688 O O . ILE A 1 86 ? 11.248 -5.476 -22.589 1.00 85.50 86 ILE A O 1
ATOM 692 N N . ILE A 1 87 ? 9.557 -4.233 -21.780 1.00 88.25 87 ILE A N 1
ATOM 693 C CA . ILE A 1 87 ? 9.728 -3.123 -22.732 1.00 88.25 87 ILE A CA 1
ATOM 694 C C . ILE A 1 87 ? 11.080 -2.436 -22.519 1.00 88.25 87 ILE A C 1
ATOM 696 O O . ILE A 1 87 ? 11.791 -2.173 -23.488 1.00 88.25 87 ILE A O 1
ATOM 700 N N . PHE A 1 88 ? 11.462 -2.184 -21.265 1.00 85.38 88 PHE A N 1
ATOM 701 C CA . PHE A 1 88 ? 12.724 -1.533 -20.918 1.00 85.38 88 PHE A CA 1
ATOM 702 C C . PHE A 1 88 ? 13.941 -2.356 -21.362 1.00 85.38 88 PHE A C 1
ATOM 704 O O . PHE A 1 88 ? 14.839 -1.832 -22.020 1.00 85.38 88 PHE A O 1
ATOM 711 N N . ILE A 1 89 ? 13.944 -3.665 -21.085 1.00 86.81 89 ILE A N 1
ATOM 712 C CA . ILE A 1 89 ? 15.009 -4.573 -21.534 1.00 86.81 89 ILE A CA 1
ATOM 713 C C . ILE A 1 89 ? 15.045 -4.647 -23.065 1.00 86.81 89 ILE A C 1
ATOM 715 O O . ILE A 1 89 ? 16.120 -4.568 -23.656 1.00 86.81 89 ILE A O 1
ATOM 719 N N . SER A 1 90 ? 13.885 -4.742 -23.720 1.00 90.06 90 SER A N 1
ATOM 720 C CA . SER A 1 90 ? 13.800 -4.767 -25.187 1.00 90.06 90 SER A CA 1
ATOM 721 C C . SER A 1 90 ? 14.359 -3.486 -25.810 1.00 90.06 90 SER A C 1
ATOM 723 O O . SER A 1 90 ? 15.119 -3.556 -26.772 1.00 90.06 90 SER A O 1
ATOM 725 N N . PHE A 1 91 ? 14.051 -2.320 -25.236 1.00 88.88 91 PHE A N 1
ATOM 726 C CA . PHE A 1 91 ? 14.605 -1.036 -25.666 1.00 88.88 91 PHE A CA 1
ATOM 727 C C . PHE A 1 91 ? 16.134 -0.996 -25.536 1.00 88.88 91 PHE A C 1
ATOM 729 O O . PHE A 1 91 ? 16.809 -0.604 -26.487 1.00 88.88 91 PHE A O 1
ATOM 736 N N . LEU A 1 92 ? 16.692 -1.455 -24.408 1.00 85.62 92 LEU A N 1
ATOM 737 C CA . LEU A 1 92 ? 18.146 -1.535 -24.223 1.00 85.62 92 LEU A CA 1
ATOM 738 C C . LEU A 1 92 ? 18.802 -2.468 -25.250 1.00 85.62 92 LEU A C 1
ATOM 740 O O . LEU A 1 92 ? 19.829 -2.117 -25.827 1.00 85.62 92 LEU A O 1
ATOM 744 N N . LEU A 1 93 ? 18.202 -3.631 -25.517 1.00 85.44 93 LEU A N 1
ATOM 745 C CA . LEU A 1 93 ? 18.693 -4.573 -26.526 1.00 85.44 93 LEU A CA 1
ATOM 746 C C . LEU A 1 93 ? 18.662 -3.970 -27.936 1.00 85.44 93 LEU A C 1
ATOM 748 O O . LEU A 1 93 ? 19.639 -4.104 -28.670 1.00 85.44 93 LEU A O 1
ATOM 752 N N . ILE A 1 94 ? 17.584 -3.268 -28.301 1.00 86.75 94 ILE A N 1
ATOM 753 C CA . ILE A 1 94 ? 17.461 -2.571 -29.591 1.00 86.75 94 ILE A CA 1
ATOM 754 C C . ILE A 1 94 ? 18.512 -1.462 -29.704 1.00 86.75 94 ILE A C 1
ATOM 756 O O . ILE A 1 94 ? 19.161 -1.343 -30.740 1.00 86.75 94 ILE A O 1
ATOM 760 N N . TRP A 1 95 ? 18.719 -0.679 -28.643 1.00 80.56 95 TRP A N 1
ATOM 761 C CA . TRP A 1 95 ? 19.708 0.400 -28.616 1.00 80.56 95 TRP A CA 1
ATOM 762 C C . TRP A 1 95 ? 21.143 -0.119 -28.754 1.00 80.56 95 TRP A C 1
ATOM 764 O O . TRP A 1 95 ? 21.938 0.437 -29.516 1.00 80.56 95 TRP A O 1
ATOM 774 N N . MET A 1 96 ? 21.471 -1.211 -28.055 1.00 78.62 96 MET A N 1
ATOM 775 C CA . MET A 1 96 ? 22.759 -1.890 -28.197 1.00 78.62 96 MET A CA 1
ATOM 776 C C . MET A 1 96 ? 22.929 -2.458 -29.609 1.00 78.62 96 MET A C 1
ATOM 778 O O . MET A 1 96 ? 23.964 -2.229 -30.227 1.00 78.62 96 MET A O 1
ATOM 782 N N . ALA A 1 97 ? 21.913 -3.133 -30.157 1.00 80.88 97 ALA A N 1
ATOM 783 C CA . ALA A 1 97 ? 21.955 -3.668 -31.518 1.00 80.88 97 ALA A CA 1
ATOM 784 C C . ALA A 1 97 ? 22.145 -2.556 -32.564 1.00 80.88 97 ALA A C 1
ATOM 786 O O . ALA A 1 97 ? 22.973 -2.696 -33.459 1.00 80.88 97 ALA A O 1
ATOM 787 N N . TRP A 1 98 ? 21.448 -1.426 -32.418 1.00 77.75 98 TRP A N 1
ATOM 788 C CA . TRP A 1 98 ? 21.586 -0.264 -33.299 1.00 77.75 98 TRP A CA 1
ATOM 789 C C . TRP A 1 98 ? 23.005 0.319 -33.279 1.00 77.75 98 TRP A C 1
ATOM 791 O O . TRP A 1 98 ? 23.554 0.626 -34.335 1.00 77.75 98 TRP A O 1
ATOM 801 N N . ASN A 1 99 ? 23.621 0.429 -32.096 1.00 74.50 99 ASN A N 1
ATOM 802 C CA . ASN A 1 99 ? 24.996 0.923 -31.961 1.00 74.50 99 ASN A CA 1
ATOM 803 C C . ASN A 1 99 ? 26.046 -0.078 -32.477 1.00 74.50 99 ASN A C 1
ATOM 805 O O . ASN A 1 99 ? 27.054 0.341 -33.032 1.00 74.50 99 ASN A O 1
ATOM 809 N N . VAL A 1 100 ? 25.809 -1.390 -32.357 1.00 71.25 100 VAL A N 1
ATOM 810 C CA . VAL A 1 100 ? 26.730 -2.434 -32.853 1.00 71.25 100 VAL A CA 1
ATOM 811 C C . VAL A 1 100 ? 26.664 -2.599 -34.380 1.00 71.25 100 VAL A C 1
ATOM 813 O O . VAL A 1 100 ? 27.665 -2.946 -35.006 1.00 71.25 100 VAL A O 1
ATOM 816 N N . LEU A 1 101 ? 25.510 -2.338 -35.006 1.00 68.94 101 LEU A N 1
ATOM 817 C CA . LEU A 1 101 ? 25.287 -2.554 -36.444 1.00 68.94 101 LEU A CA 1
ATOM 818 C C . LEU A 1 101 ? 25.883 -1.461 -37.367 1.00 68.94 101 LEU A C 1
ATOM 820 O O . LEU A 1 101 ? 25.728 -1.559 -38.581 1.00 68.94 101 LEU A O 1
ATOM 824 N N . ASN A 1 102 ? 26.614 -0.472 -36.829 1.00 60.16 102 ASN A N 1
ATOM 825 C CA . ASN A 1 102 ? 27.517 0.440 -37.562 1.00 60.16 102 ASN A CA 1
ATOM 826 C C . ASN A 1 102 ? 26.944 1.112 -38.838 1.00 60.16 102 ASN A C 1
ATOM 828 O O . ASN A 1 102 ? 27.666 1.287 -39.820 1.00 60.16 102 ASN A O 1
ATOM 832 N N . PHE A 1 103 ? 25.666 1.516 -38.859 1.00 57.59 103 PHE A N 1
ATOM 833 C CA . PHE A 1 103 ? 25.052 2.074 -40.080 1.00 57.59 103 PHE A CA 1
ATOM 834 C C . PHE A 1 103 ? 25.314 3.580 -40.317 1.00 57.59 103 PHE A C 1
ATOM 836 O O . PHE A 1 103 ? 25.221 4.034 -41.453 1.00 57.59 103 PHE A O 1
ATOM 843 N N . THR A 1 104 ? 25.695 4.361 -39.297 1.00 55.03 104 THR A N 1
ATOM 844 C CA . THR A 1 104 ? 26.081 5.790 -39.401 1.00 55.03 104 THR A CA 1
ATOM 845 C C . THR A 1 104 ? 26.913 6.215 -38.181 1.00 55.03 104 THR A C 1
ATOM 847 O O . THR A 1 104 ? 26.788 5.577 -37.145 1.00 55.03 104 THR A O 1
ATOM 850 N N . VAL A 1 105 ? 27.739 7.271 -38.319 1.00 56.56 105 VAL A N 1
ATOM 851 C CA . VAL A 1 105 ? 28.572 7.970 -37.299 1.00 56.56 105 VAL A CA 1
ATOM 852 C C . VAL A 1 105 ? 28.488 7.393 -35.874 1.00 56.56 105 VAL A C 1
ATOM 854 O O . VAL A 1 105 ? 27.459 7.526 -35.220 1.00 56.56 105 VAL A O 1
ATOM 857 N N . HIS A 1 106 ? 29.596 6.815 -35.391 1.00 56.00 106 HIS A N 1
ATOM 858 C CA . HIS A 1 106 ? 29.753 6.216 -34.058 1.00 56.00 106 HIS A CA 1
ATOM 859 C C . HIS A 1 106 ? 29.329 7.188 -32.944 1.00 56.00 106 HIS A C 1
ATOM 861 O O . HIS A 1 106 ? 30.114 8.035 -32.517 1.00 56.00 106 HIS A O 1
ATOM 867 N N . PHE A 1 107 ? 28.078 7.081 -32.500 1.00 59.75 107 PHE A N 1
ATOM 868 C CA . PHE A 1 107 ? 27.504 7.976 -31.496 1.00 59.75 107 PHE A CA 1
ATOM 869 C C . PHE A 1 107 ? 27.932 7.582 -30.068 1.00 59.75 107 PHE A C 1
ATOM 871 O O . PHE A 1 107 ? 27.948 8.434 -29.183 1.00 59.75 107 PHE A O 1
ATOM 878 N N . ASP A 1 108 ? 28.331 6.319 -29.851 1.00 65.00 108 ASP A N 1
ATOM 879 C CA . ASP A 1 108 ? 28.836 5.792 -28.574 1.00 65.00 108 ASP A CA 1
ATOM 880 C C . ASP A 1 108 ? 29.936 4.736 -28.834 1.00 65.00 108 ASP A C 1
ATOM 882 O O . ASP A 1 108 ? 29.657 3.678 -29.394 1.00 65.00 108 ASP A O 1
ATOM 886 N N . ASN A 1 109 ? 31.203 5.029 -28.503 1.00 59.47 109 ASN A N 1
ATOM 887 C CA . ASN A 1 109 ? 32.353 4.146 -28.764 1.00 59.47 109 ASN A CA 1
ATOM 888 C C . ASN A 1 109 ? 33.063 3.767 -27.446 1.00 59.47 109 ASN A C 1
ATOM 890 O O . ASN A 1 109 ? 33.327 4.638 -26.625 1.00 59.47 109 ASN A O 1
ATOM 894 N N . SER A 1 110 ? 33.379 2.473 -27.293 1.00 47.03 110 SER A N 1
ATOM 895 C CA . SER A 1 110 ? 33.990 1.749 -26.152 1.00 47.03 110 SER A CA 1
ATOM 896 C C . SER A 1 110 ? 33.550 2.128 -24.715 1.00 47.03 110 SER A C 1
ATOM 898 O O . SER A 1 110 ? 33.986 3.153 -24.191 1.00 47.03 110 SER A O 1
ATOM 900 N N . PRO A 1 111 ? 32.832 1.254 -23.970 1.00 61.03 111 PRO A N 1
ATOM 901 C CA . PRO A 1 111 ? 31.951 0.168 -24.406 1.00 61.03 111 PRO A CA 1
ATOM 902 C C . PRO A 1 111 ? 30.534 0.698 -24.692 1.00 61.03 111 PRO A C 1
ATOM 904 O O . PRO A 1 111 ? 30.014 0.396 -25.750 1.00 61.03 111 PRO A O 1
ATOM 907 N N . PHE A 1 112 ? 29.961 1.532 -23.811 1.00 71.69 112 PHE A N 1
ATOM 908 C CA . PHE A 1 112 ? 28.761 2.369 -24.007 1.00 71.69 112 PHE A CA 1
ATOM 909 C C . PHE A 1 112 ? 28.759 3.464 -22.919 1.00 71.69 112 PHE A C 1
ATOM 911 O O . PHE A 1 112 ? 28.189 3.276 -21.837 1.00 71.69 112 PHE A O 1
ATOM 918 N N . ILE A 1 113 ? 29.489 4.568 -23.112 1.00 78.56 113 ILE A N 1
ATOM 919 C CA . ILE A 1 113 ? 29.725 5.553 -22.038 1.00 78.56 113 ILE A CA 1
ATOM 920 C C . ILE A 1 113 ? 28.450 6.331 -21.694 1.00 78.56 113 ILE A C 1
ATOM 922 O O . ILE A 1 113 ? 28.167 6.574 -20.519 1.00 78.56 113 ILE A O 1
ATOM 926 N N . LEU A 1 114 ? 27.645 6.666 -22.706 1.00 78.38 114 LEU A N 1
ATOM 927 C CA . LEU A 1 114 ? 26.403 7.417 -22.528 1.00 78.38 114 LEU A CA 1
ATOM 928 C C . LEU A 1 114 ? 25.326 6.548 -21.879 1.00 78.38 114 LEU A C 1
ATOM 930 O O . LEU A 1 114 ? 24.637 6.998 -20.963 1.00 78.38 114 LEU A O 1
ATOM 934 N N . LEU A 1 115 ? 25.223 5.283 -22.298 1.00 81.50 115 LEU A N 1
ATOM 935 C CA . LEU A 1 115 ? 24.287 4.329 -21.705 1.00 81.50 115 LEU A CA 1
ATOM 936 C C . LEU A 1 115 ? 24.607 4.083 -20.225 1.00 81.50 115 LEU A C 1
ATOM 938 O O . LEU A 1 115 ? 23.714 4.147 -19.382 1.00 81.50 115 LEU A O 1
ATOM 942 N N . ASN A 1 116 ? 25.884 3.874 -19.893 1.00 84.06 116 ASN A N 1
ATOM 943 C CA . ASN A 1 116 ? 26.310 3.691 -18.505 1.00 84.06 116 ASN A CA 1
ATOM 944 C C . ASN A 1 1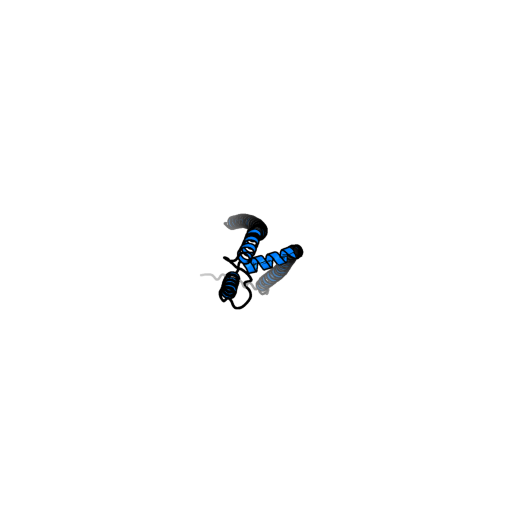16 ? 26.051 4.929 -17.640 1.00 84.06 116 ASN A C 1
ATOM 946 O O . ASN A 1 116 ? 25.643 4.786 -16.485 1.00 84.06 116 ASN A O 1
ATOM 950 N N . LEU A 1 117 ? 26.254 6.133 -18.182 1.00 84.25 117 LEU A N 1
ATOM 951 C CA . LEU A 1 117 ? 25.964 7.382 -17.478 1.00 84.25 117 LEU A CA 1
ATOM 952 C C . LEU A 1 117 ? 24.466 7.510 -17.166 1.00 84.25 117 LEU A C 1
ATOM 954 O O . LEU A 1 117 ? 24.090 7.786 -16.024 1.00 84.25 117 LEU A O 1
ATOM 958 N N . ILE A 1 118 ? 23.611 7.267 -18.164 1.00 85.88 118 ILE A N 1
ATOM 959 C CA . ILE A 1 118 ? 22.154 7.350 -18.011 1.00 85.88 118 ILE A CA 1
ATOM 960 C C . ILE A 1 118 ? 21.659 6.301 -17.015 1.00 85.88 118 ILE A C 1
ATOM 962 O O . ILE A 1 118 ? 20.917 6.651 -16.101 1.00 85.88 118 ILE A O 1
ATOM 966 N N . LEU A 1 119 ? 22.091 5.042 -17.140 1.00 86.81 119 LEU A N 1
ATOM 967 C CA . LEU A 1 119 ? 21.669 3.963 -16.241 1.00 86.81 119 LEU A CA 1
ATOM 968 C C . LEU A 1 119 ? 22.111 4.203 -14.796 1.00 86.81 119 LEU A C 1
ATOM 970 O O . LEU A 1 119 ? 21.340 3.953 -13.873 1.00 86.81 119 LEU A O 1
ATOM 974 N N . SER A 1 120 ? 23.314 4.742 -14.597 1.00 89.88 120 SER A N 1
ATOM 975 C CA . SER A 1 120 ? 23.822 5.077 -13.264 1.00 89.88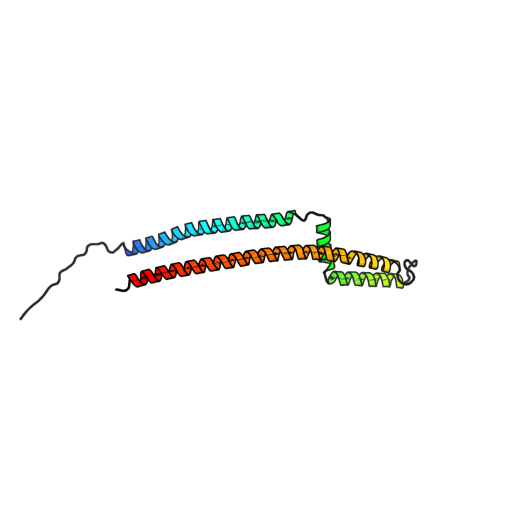 120 SER A CA 1
ATOM 976 C C . SER A 1 120 ? 23.020 6.217 -12.621 1.00 89.88 120 SER A C 1
ATOM 978 O O . SER A 1 120 ? 22.680 6.142 -11.441 1.00 89.88 120 SER A O 1
ATOM 980 N N . CYS A 1 121 ? 22.649 7.242 -13.397 1.00 88.31 121 CYS A N 1
ATOM 981 C CA . CYS A 1 121 ? 21.748 8.306 -12.942 1.00 88.31 121 CYS A CA 1
ATOM 982 C C . CYS A 1 121 ? 20.346 7.762 -12.608 1.00 88.31 121 CYS A C 1
ATOM 984 O O . CYS A 1 121 ? 19.787 8.079 -11.557 1.00 88.31 121 CYS A O 1
ATOM 986 N N . LEU A 1 122 ? 19.806 6.883 -13.460 1.00 87.38 122 LEU A N 1
ATOM 987 C CA . LEU A 1 122 ? 18.508 6.237 -13.252 1.00 87.38 122 LEU A CA 1
ATOM 988 C C . LEU A 1 122 ? 18.491 5.420 -11.953 1.00 87.38 122 LEU A C 1
ATOM 990 O O . LEU A 1 122 ? 17.575 5.571 -11.148 1.00 87.38 122 LEU A O 1
ATOM 994 N N . ALA A 1 123 ? 19.529 4.611 -11.721 1.00 87.38 123 ALA A N 1
ATOM 995 C CA . ALA A 1 123 ? 19.679 3.797 -10.518 1.00 87.38 123 ALA A CA 1
ATOM 996 C C . ALA A 1 123 ? 19.803 4.657 -9.248 1.00 87.38 123 ALA A C 1
ATOM 998 O O . ALA A 1 123 ? 19.190 4.345 -8.226 1.00 87.38 123 ALA A O 1
ATOM 999 N N . ALA A 1 124 ? 20.536 5.775 -9.312 1.00 90.25 124 ALA A N 1
ATOM 1000 C CA . ALA A 1 124 ? 20.666 6.703 -8.189 1.00 90.25 124 ALA A CA 1
ATOM 1001 C C . ALA A 1 124 ? 19.324 7.357 -7.806 1.00 90.25 124 ALA A C 1
ATOM 1003 O O . ALA A 1 124 ? 19.026 7.511 -6.621 1.00 90.25 124 ALA A O 1
ATOM 1004 N N . LEU A 1 125 ? 18.490 7.701 -8.793 1.00 84.19 125 LEU A N 1
ATOM 1005 C CA . LEU A 1 125 ? 17.148 8.252 -8.566 1.00 84.19 125 LEU A CA 1
ATOM 1006 C C . LEU A 1 125 ? 16.118 7.186 -8.163 1.00 84.19 125 LEU A C 1
ATOM 1008 O O . LEU A 1 125 ? 15.081 7.516 -7.585 1.00 84.19 125 LEU A O 1
ATOM 1012 N N . GLN A 1 126 ? 16.402 5.910 -8.417 1.00 85.62 126 GLN A N 1
ATOM 1013 C CA . GLN A 1 126 ? 15.481 4.813 -8.143 1.00 85.62 126 GLN A CA 1
ATOM 1014 C C . GLN A 1 126 ? 15.258 4.604 -6.639 1.00 85.62 126 GLN A C 1
ATOM 1016 O O . GLN A 1 126 ? 14.112 4.483 -6.207 1.00 85.62 126 GLN A O 1
ATOM 1021 N N . ALA A 1 127 ? 16.318 4.602 -5.822 1.00 86.50 127 ALA A N 1
ATOM 1022 C CA . ALA A 1 127 ? 16.198 4.331 -4.385 1.00 86.50 127 ALA A CA 1
ATOM 1023 C C . ALA A 1 127 ? 15.336 5.372 -3.630 1.00 86.50 127 ALA A C 1
ATOM 1025 O O . ALA A 1 127 ? 14.456 4.957 -2.876 1.00 86.50 127 ALA A O 1
ATOM 1026 N N . PRO A 1 128 ? 15.479 6.695 -3.853 1.00 83.88 128 PRO A N 1
ATOM 1027 C CA . PRO A 1 128 ? 14.601 7.696 -3.244 1.00 83.88 128 PRO A CA 1
ATOM 1028 C C . PRO A 1 128 ? 13.150 7.615 -3.726 1.00 83.88 128 PRO A C 1
ATOM 1030 O O . PRO A 1 128 ? 12.240 7.783 -2.920 1.00 83.88 128 PRO A O 1
ATOM 1033 N N . VAL A 1 129 ? 12.913 7.335 -5.014 1.00 80.12 129 VAL A N 1
ATOM 1034 C CA . VAL A 1 129 ? 11.550 7.183 -5.558 1.00 80.12 129 VAL A CA 1
ATOM 1035 C C . VAL A 1 129 ? 10.862 5.959 -4.955 1.00 80.12 129 VAL A C 1
ATOM 1037 O O . VAL A 1 129 ? 9.713 6.051 -4.518 1.00 80.12 129 VAL A O 1
ATOM 1040 N N . ILE A 1 130 ? 11.579 4.835 -4.862 1.00 84.25 130 ILE A N 1
ATOM 1041 C CA . ILE A 1 130 ? 11.099 3.634 -4.174 1.00 84.25 130 ILE A CA 1
ATOM 1042 C C . ILE A 1 130 ? 10.820 3.955 -2.704 1.00 84.25 130 ILE A C 1
ATOM 1044 O O . ILE A 1 130 ? 9.733 3.643 -2.224 1.00 84.25 130 ILE A O 1
ATOM 1048 N N . LEU A 1 131 ? 11.738 4.632 -2.006 1.00 83.31 131 LEU A N 1
ATOM 1049 C CA . LEU A 1 131 ? 11.573 4.985 -0.594 1.00 83.31 131 LEU A CA 1
ATOM 1050 C C . LEU A 1 131 ? 10.376 5.922 -0.371 1.00 83.31 131 LEU A C 1
ATOM 1052 O O . LEU A 1 131 ? 9.625 5.739 0.581 1.00 83.31 131 LEU A O 1
ATOM 1056 N N . MET A 1 132 ? 10.140 6.886 -1.265 1.00 77.25 132 MET A N 1
ATOM 1057 C CA . MET A 1 132 ? 8.958 7.752 -1.216 1.00 77.25 132 MET A CA 1
ATOM 1058 C C . MET A 1 132 ? 7.661 6.970 -1.450 1.00 77.25 132 MET A C 1
ATOM 1060 O O . MET A 1 132 ? 6.664 7.225 -0.773 1.00 77.25 132 MET A O 1
ATOM 1064 N N . SER A 1 133 ? 7.659 6.016 -2.387 1.00 79.00 133 SER A N 1
ATOM 1065 C CA . SER A 1 133 ? 6.505 5.140 -2.622 1.00 79.00 133 SER A CA 1
ATOM 1066 C C . SER A 1 133 ? 6.231 4.239 -1.417 1.00 79.00 133 SER A C 1
ATOM 1068 O O . SER A 1 133 ? 5.083 4.119 -0.993 1.00 79.00 133 SER A O 1
ATOM 1070 N N . GLN A 1 134 ? 7.281 3.662 -0.830 1.00 81.31 134 GLN A N 1
ATOM 1071 C CA . GLN A 1 134 ? 7.193 2.832 0.371 1.00 81.31 134 GLN A CA 1
ATOM 1072 C C . GLN A 1 134 ? 6.710 3.636 1.578 1.00 81.31 134 GLN A C 1
ATOM 1074 O O . GLN A 1 134 ? 5.803 3.195 2.270 1.00 81.31 134 GLN A O 1
ATOM 1079 N N . ASN A 1 135 ? 7.232 4.844 1.801 1.00 81.62 135 ASN A N 1
ATOM 1080 C CA . ASN A 1 135 ? 6.790 5.713 2.893 1.00 81.62 135 ASN A CA 1
ATOM 1081 C C . ASN A 1 135 ? 5.299 6.077 2.767 1.00 81.62 135 ASN A C 1
ATOM 1083 O O . ASN A 1 135 ? 4.580 6.135 3.761 1.00 81.62 135 ASN A O 1
ATOM 1087 N N . ARG A 1 136 ? 4.811 6.276 1.533 1.00 81.81 136 ARG A N 1
ATOM 1088 C CA . ARG A 1 136 ? 3.390 6.536 1.260 1.00 81.81 136 ARG A CA 1
ATOM 1089 C C . ARG A 1 136 ? 2.515 5.297 1.490 1.00 81.81 136 ARG A C 1
ATOM 1091 O O . ARG A 1 136 ? 1.412 5.442 2.003 1.00 81.81 136 ARG A O 1
ATOM 1098 N N . GLN A 1 137 ? 2.989 4.102 1.130 1.00 81.06 137 GLN A N 1
ATOM 1099 C CA . GLN A 1 137 ? 2.298 2.841 1.433 1.00 81.06 137 GLN A CA 1
ATOM 1100 C C . GLN A 1 137 ? 2.257 2.583 2.943 1.00 81.06 137 GLN A C 1
ATOM 1102 O O . GLN A 1 137 ? 1.172 2.474 3.491 1.00 81.06 137 GLN A O 1
ATOM 1107 N N . ALA A 1 138 ? 3.393 2.666 3.639 1.00 85.88 138 ALA A N 1
ATOM 1108 C CA . ALA A 1 138 ? 3.470 2.460 5.085 1.00 85.88 138 ALA A CA 1
ATOM 1109 C C . ALA A 1 138 ? 2.576 3.425 5.888 1.00 85.88 138 ALA A C 1
ATOM 1111 O O . ALA A 1 138 ? 2.030 3.055 6.926 1.00 85.88 138 ALA A O 1
ATOM 1112 N N . ALA A 1 139 ? 2.409 4.667 5.417 1.00 84.19 139 ALA A N 1
ATOM 1113 C CA . ALA A 1 139 ? 1.477 5.613 6.024 1.00 84.19 139 ALA A CA 1
ATOM 1114 C C . ALA A 1 139 ? 0.011 5.160 5.891 1.00 84.19 139 ALA A C 1
ATOM 1116 O O . ALA A 1 139 ? -0.736 5.271 6.863 1.00 84.19 139 ALA A O 1
ATOM 1117 N N . ARG A 1 140 ? -0.380 4.625 4.724 1.00 84.50 140 ARG A N 1
ATOM 1118 C CA . ARG A 1 140 ? -1.715 4.049 4.499 1.00 84.50 140 ARG A CA 1
ATOM 1119 C C . ARG A 1 140 ? -1.920 2.783 5.322 1.00 84.50 140 ARG A C 1
ATOM 1121 O O . ARG A 1 140 ? -2.883 2.728 6.075 1.00 84.50 140 ARG A O 1
ATOM 1128 N N . ASP A 1 141 ? -0.969 1.854 5.281 1.00 86.75 141 ASP A N 1
ATOM 1129 C CA . ASP A 1 141 ? -1.030 0.591 6.028 1.00 86.75 141 ASP A CA 1
ATOM 1130 C C . ASP A 1 141 ? -1.171 0.845 7.538 1.00 86.75 141 ASP A C 1
ATOM 1132 O O . ASP A 1 141 ? -1.930 0.176 8.235 1.00 86.75 141 ASP A O 1
ATOM 1136 N N . LYS A 1 142 ? -0.478 1.866 8.065 1.00 89.50 142 LYS A N 1
ATOM 1137 C CA . LYS A 1 142 ? -0.620 2.277 9.468 1.00 89.50 142 LYS A CA 1
ATOM 1138 C C . LYS A 1 142 ? -2.027 2.786 9.778 1.00 89.50 142 LYS A C 1
ATOM 1140 O O . LYS A 1 142 ? -2.542 2.512 10.860 1.00 89.50 142 LYS A O 1
ATOM 1145 N N . GLN A 1 143 ? -2.616 3.575 8.886 1.00 86.56 143 GLN A N 1
ATOM 1146 C CA . GLN A 1 143 ? -3.953 4.121 9.091 1.00 86.56 143 GLN A CA 1
ATOM 1147 C C . GLN A 1 143 ? -5.020 3.025 9.018 1.00 86.56 143 GLN A C 1
ATOM 1149 O O . GLN A 1 143 ? -5.897 2.985 9.879 1.00 86.56 143 GLN A O 1
ATOM 1154 N N . GLU A 1 144 ? -4.891 2.107 8.062 1.00 86.81 144 GLU A N 1
ATOM 1155 C CA . GLU A 1 144 ? -5.736 0.917 7.943 1.00 86.81 144 GLU A CA 1
ATOM 1156 C C . GLU A 1 144 ? -5.641 0.050 9.208 1.00 86.81 144 GLU A C 1
ATOM 1158 O O . GLU A 1 144 ? -6.659 -0.246 9.826 1.00 86.81 144 GLU A O 1
ATOM 1163 N N . ALA A 1 145 ? -4.430 -0.208 9.713 1.00 90.75 145 ALA A N 1
ATOM 1164 C CA . ALA A 1 145 ? -4.237 -0.963 10.953 1.00 90.75 145 ALA A CA 1
ATOM 1165 C C . ALA A 1 145 ? -4.882 -0.301 12.189 1.00 90.75 145 ALA A C 1
ATOM 1167 O O . ALA A 1 145 ? -5.396 -0.991 13.072 1.00 90.75 145 ALA A O 1
ATOM 1168 N N . ILE A 1 146 ? -4.859 1.035 12.280 1.00 91.81 146 ILE A N 1
ATOM 1169 C CA . ILE A 1 146 ? -5.533 1.769 13.366 1.00 91.81 146 ILE A CA 1
ATOM 1170 C C . ILE A 1 146 ? -7.056 1.640 13.238 1.00 91.81 146 ILE A C 1
ATOM 1172 O O . ILE A 1 146 ? -7.736 1.450 14.248 1.00 91.81 146 ILE A O 1
ATOM 1176 N N . MET A 1 147 ? -7.586 1.738 12.017 1.00 88.81 147 MET A N 1
ATOM 1177 C CA . MET A 1 147 ? -9.015 1.580 11.746 1.00 88.81 147 MET A CA 1
ATOM 1178 C C . MET A 1 147 ? -9.490 0.171 12.115 1.00 88.81 147 MET A C 1
ATOM 1180 O O . MET A 1 147 ? -10.449 0.027 12.872 1.00 88.81 147 MET A O 1
ATOM 1184 N N . ASP A 1 148 ? -8.772 -0.859 11.667 1.00 91.81 148 ASP A N 1
ATOM 1185 C CA . ASP A 1 148 ? -9.069 -2.259 11.974 1.00 91.81 148 ASP A CA 1
ATOM 1186 C C . ASP A 1 148 ? -9.059 -2.523 13.480 1.00 91.81 148 ASP A C 1
ATOM 1188 O O . ASP A 1 148 ? -9.944 -3.196 14.016 1.00 91.81 148 ASP A O 1
ATOM 1192 N N . PHE A 1 149 ? -8.088 -1.948 14.196 1.00 94.25 149 PHE A N 1
ATOM 1193 C CA . PHE A 1 149 ? -8.042 -2.031 15.651 1.00 94.25 149 PHE A CA 1
ATOM 1194 C C . PHE A 1 149 ? -9.281 -1.398 16.299 1.00 94.25 149 PHE A C 1
ATOM 1196 O O . PHE A 1 149 ? -9.883 -1.998 17.190 1.00 94.25 149 PHE A O 1
ATOM 1203 N N . ALA A 1 150 ? -9.692 -0.211 15.845 1.00 92.50 150 ALA A N 1
ATOM 1204 C CA . ALA A 1 150 ? -10.864 0.478 16.378 1.00 92.50 150 ALA A CA 1
ATOM 1205 C C . ALA A 1 150 ? -12.171 -0.289 16.105 1.00 92.50 150 ALA A C 1
ATOM 1207 O O . ALA A 1 150 ? -13.012 -0.398 17.001 1.00 92.50 150 ALA A O 1
ATOM 1208 N N . ILE A 1 151 ? -12.326 -0.855 14.904 1.00 90.31 151 ILE A N 1
ATOM 1209 C CA . ILE A 1 151 ? -13.477 -1.689 14.531 1.00 90.31 151 ILE A CA 1
ATOM 1210 C C . ILE A 1 151 ? -13.533 -2.935 15.417 1.00 90.31 151 ILE A C 1
ATOM 1212 O O . ILE A 1 151 ? -14.573 -3.208 16.018 1.00 90.31 151 ILE A O 1
ATOM 1216 N N . ASN A 1 152 ? -12.415 -3.650 15.558 1.00 92.56 152 ASN A N 1
ATOM 1217 C CA . ASN A 1 152 ? -12.348 -4.850 16.392 1.00 92.56 152 ASN A CA 1
ATOM 1218 C C . ASN A 1 152 ? -12.652 -4.542 17.862 1.00 92.56 152 ASN A C 1
ATOM 1220 O O . ASN A 1 152 ? -13.432 -5.252 18.493 1.00 92.56 152 ASN A O 1
ATOM 1224 N N . TYR A 1 153 ? -12.102 -3.449 18.393 1.00 94.88 153 TYR A N 1
ATOM 1225 C CA . TYR A 1 153 ? -12.380 -3.015 19.760 1.00 94.88 153 TYR A CA 1
ATOM 1226 C C . TYR A 1 153 ? -13.862 -2.666 19.973 1.00 94.88 153 TYR A C 1
ATOM 1228 O O . TYR A 1 153 ? -14.457 -3.027 20.991 1.00 94.88 153 TYR A O 1
ATOM 1236 N N . LYS A 1 154 ? -14.489 -1.985 19.005 1.00 93.44 154 LYS A N 1
ATOM 1237 C CA . LYS A 1 154 ? -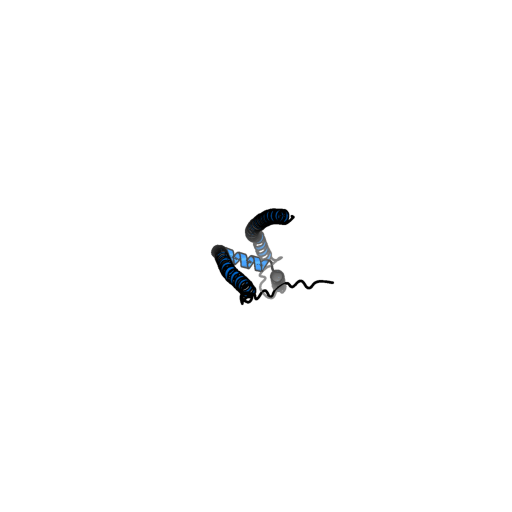15.925 -1.679 19.049 1.00 93.44 154 LYS A CA 1
ATOM 1238 C C . LYS A 1 154 ? -16.769 -2.956 19.001 1.00 93.44 154 LYS A C 1
ATOM 1240 O O . LYS A 1 154 ? -17.668 -3.105 19.825 1.00 93.44 154 LYS A O 1
ATOM 1245 N N . ALA A 1 155 ? -16.442 -3.891 18.111 1.00 93.69 155 ALA A N 1
ATOM 1246 C CA . ALA A 1 155 ? -17.132 -5.174 18.004 1.00 93.69 155 ALA A CA 1
ATOM 1247 C C . ALA A 1 155 ? -17.027 -6.000 19.300 1.00 93.69 155 ALA A C 1
ATOM 1249 O O . ALA A 1 155 ? -18.013 -6.589 19.742 1.00 93.69 155 ALA A O 1
ATOM 1250 N N . GLU A 1 156 ? -15.861 -6.005 19.955 1.00 96.31 156 GLU A N 1
ATOM 1251 C CA . GLU A 1 156 ? -15.679 -6.653 21.258 1.00 96.31 156 GLU A CA 1
ATOM 1252 C C . GLU A 1 156 ? -16.583 -6.024 22.331 1.00 96.31 156 GLU A C 1
ATOM 1254 O O . GLU A 1 156 ? -17.258 -6.733 23.081 1.00 96.31 156 GLU A O 1
ATOM 1259 N N . ARG A 1 157 ? -16.651 -4.688 22.382 1.00 95.44 157 ARG A N 1
ATOM 1260 C CA . ARG A 1 157 ? -17.516 -3.958 23.323 1.00 95.44 157 ARG A CA 1
ATOM 1261 C C . ARG A 1 157 ? -18.994 -4.270 23.110 1.00 95.44 157 ARG A C 1
ATOM 1263 O O . ARG A 1 157 ? -19.689 -4.531 24.091 1.00 95.44 157 ARG A O 1
ATOM 1270 N N . GLU A 1 158 ? -19.453 -4.274 21.863 1.00 93.19 158 GLU A N 1
ATOM 1271 C CA . GLU A 1 158 ? -20.835 -4.616 21.511 1.00 93.19 158 GLU A CA 1
ATOM 1272 C C . GLU A 1 158 ? -21.162 -6.074 21.867 1.00 93.19 158 GLU A C 1
ATOM 1274 O O . GLU A 1 158 ? -22.216 -6.349 22.439 1.00 93.19 158 GLU A O 1
ATOM 1279 N N . ASN A 1 159 ? -20.236 -7.011 21.633 1.00 95.38 159 ASN A N 1
ATOM 1280 C CA . ASN A 1 159 ? -20.415 -8.414 22.016 1.00 95.38 159 ASN A CA 1
ATOM 1281 C C . ASN A 1 159 ? -20.574 -8.570 23.540 1.00 95.38 159 ASN A C 1
ATOM 1283 O O . ASN A 1 159 ? -21.502 -9.229 24.008 1.00 95.38 159 ASN A O 1
ATOM 1287 N N . LEU A 1 160 ? -19.733 -7.888 24.326 1.00 96.31 160 LEU A N 1
ATOM 1288 C CA . LEU A 1 160 ? -19.848 -7.868 25.789 1.00 96.31 160 LEU A CA 1
ATOM 1289 C C . LEU A 1 160 ? -21.165 -7.245 26.272 1.00 96.31 160 LEU A C 1
ATOM 1291 O O . LEU A 1 160 ? -21.689 -7.626 27.320 1.00 96.31 160 LEU A O 1
ATOM 1295 N N . GLU A 1 161 ? -21.697 -6.259 25.555 1.00 95.56 161 GLU A N 1
ATOM 1296 C CA . GLU A 1 161 ? -22.988 -5.657 25.880 1.00 95.56 161 GLU A CA 1
ATOM 1297 C C . GLU A 1 161 ? -24.143 -6.625 25.608 1.00 95.56 161 GLU A C 1
ATOM 1299 O O . GLU A 1 161 ? -24.997 -6.809 26.478 1.00 95.56 161 GLU A O 1
ATOM 1304 N N . ILE A 1 162 ? -24.116 -7.326 24.471 1.00 95.81 162 ILE A N 1
ATOM 1305 C CA . ILE A 1 162 ? -25.084 -8.381 24.144 1.00 95.81 162 ILE A CA 1
ATOM 1306 C C . ILE A 1 162 ? -25.055 -9.488 25.203 1.00 95.81 162 ILE A C 1
ATOM 1308 O O . ILE A 1 162 ? -26.110 -9.879 25.697 1.00 95.81 162 ILE A O 1
ATOM 1312 N N . GLN A 1 163 ? -23.871 -9.948 25.618 1.00 96.56 163 GLN A N 1
ATOM 1313 C CA . GLN A 1 163 ? -23.737 -10.957 26.677 1.00 96.56 163 GLN A CA 1
ATOM 1314 C C . GLN A 1 163 ? -24.381 -10.495 27.990 1.00 96.56 163 GLN A C 1
ATOM 1316 O O . GLN A 1 163 ? -25.176 -11.224 28.579 1.00 96.56 163 GLN A O 1
ATOM 1321 N N . ARG A 1 164 ? -24.131 -9.248 28.412 1.00 95.06 164 ARG A N 1
ATOM 1322 C CA . ARG A 1 164 ? -24.775 -8.681 29.611 1.00 95.06 164 ARG A CA 1
ATOM 1323 C C . ARG A 1 164 ? -26.292 -8.583 29.485 1.00 95.06 164 ARG A C 1
ATOM 1325 O O . ARG A 1 164 ? -27.001 -8.713 30.483 1.00 95.06 164 ARG A O 1
ATOM 1332 N N . LEU A 1 165 ? -26.803 -8.278 28.294 1.00 95.81 165 LEU A N 1
ATOM 1333 C CA . LEU A 1 165 ? -28.243 -8.233 28.050 1.00 95.81 165 LEU A CA 1
ATOM 1334 C C . LEU A 1 165 ? -28.855 -9.634 28.123 1.00 95.81 165 LEU A C 1
ATOM 1336 O O . LEU A 1 165 ? -29.892 -9.792 28.767 1.00 95.81 165 LEU A O 1
ATOM 1340 N N . LEU A 1 166 ? -28.188 -10.643 27.556 1.00 96.00 166 LEU A N 1
ATOM 1341 C CA . LEU A 1 166 ? -28.606 -12.043 27.647 1.00 96.00 166 LEU A CA 1
ATOM 1342 C C . LEU A 1 166 ? -28.650 -12.526 29.102 1.00 96.00 166 LEU A C 1
ATOM 1344 O O . LEU A 1 166 ? -29.673 -13.059 29.522 1.00 96.00 166 LEU A O 1
ATOM 1348 N N . GLU A 1 167 ? -27.614 -12.250 29.900 1.00 96.38 167 GLU A N 1
ATOM 1349 C CA . GLU A 1 167 ? -27.595 -12.581 31.335 1.00 96.38 167 GLU A CA 1
ATOM 1350 C C . GLU A 1 167 ? -28.768 -11.940 32.093 1.00 96.38 167 GLU A C 1
ATOM 1352 O O . GLU A 1 167 ? -29.421 -12.578 32.920 1.00 96.38 167 GLU A O 1
ATOM 1357 N N . LYS A 1 168 ? -29.085 -10.673 31.796 1.00 94.94 168 LYS A N 1
ATOM 1358 C CA . LYS A 1 168 ? -30.236 -9.986 32.404 1.00 94.94 168 LYS A CA 1
ATOM 1359 C C . LYS A 1 168 ? -31.568 -10.608 31.995 1.00 94.94 168 LYS A C 1
ATOM 1361 O O . LYS A 1 168 ? -32.479 -10.656 32.823 1.00 94.94 168 LYS A O 1
ATOM 1366 N N . MET A 1 169 ? -31.716 -11.019 30.735 1.00 95.00 169 MET A N 1
ATOM 1367 C CA . MET A 1 169 ? -32.935 -11.675 30.259 1.00 95.00 169 MET A CA 1
ATOM 1368 C C . MET A 1 169 ? -33.112 -13.040 30.920 1.00 95.00 169 MET A C 1
ATOM 1370 O O . MET A 1 169 ? -34.197 -13.312 31.426 1.00 95.00 169 MET A O 1
ATOM 1374 N N . ASP A 1 170 ? -32.049 -13.838 31.007 1.00 95.19 170 ASP A N 1
ATOM 1375 C CA . ASP A 1 170 ? -32.068 -15.152 31.658 1.00 95.19 170 ASP A CA 1
ATOM 1376 C C . ASP A 1 170 ? -32.425 -15.045 33.150 1.00 95.19 170 ASP A C 1
ATOM 1378 O O . ASP A 1 170 ? -33.311 -15.739 33.654 1.00 95.19 170 ASP A O 1
ATOM 1382 N N . ALA A 1 171 ? -31.855 -14.055 33.847 1.00 93.69 171 ALA A N 1
ATOM 1383 C CA . ALA A 1 171 ? -32.221 -13.755 35.229 1.00 93.69 171 ALA A CA 1
ATOM 1384 C C . ALA A 1 171 ? -33.718 -13.418 35.383 1.00 93.69 171 ALA A C 1
ATOM 1386 O O . ALA A 1 171 ? -34.363 -13.892 36.319 1.00 93.69 171 ALA A O 1
ATOM 1387 N N . ARG A 1 172 ? -34.302 -12.638 34.461 1.00 93.38 172 ARG A N 1
ATOM 1388 C CA . ARG A 1 172 ? -35.745 -12.336 34.488 1.00 93.38 172 ARG A CA 1
ATOM 1389 C C . ARG A 1 172 ? -36.604 -13.553 34.161 1.00 93.38 172 ARG A C 1
ATOM 1391 O O . ARG A 1 172 ? -37.641 -13.727 34.796 1.00 93.38 172 ARG A O 1
ATOM 1398 N N . LEU A 1 173 ? -36.187 -14.380 33.205 1.00 93.81 173 LEU A N 1
ATOM 1399 C CA . LEU A 1 173 ? -36.892 -15.611 32.849 1.00 93.81 173 LEU A CA 1
ATOM 1400 C C . LEU A 1 173 ? -36.913 -16.588 34.028 1.00 93.81 173 LEU A C 1
ATOM 1402 O O . LEU A 1 173 ? -37.991 -17.045 34.400 1.00 93.81 173 LEU A O 1
ATOM 1406 N N . SER A 1 174 ? -35.777 -16.814 34.698 1.00 91.31 174 SER A N 1
ATOM 1407 C CA . SER A 1 174 ? -35.724 -17.673 35.893 1.00 91.31 174 SER A CA 1
ATOM 1408 C C . SER A 1 174 ? -36.617 -17.162 37.032 1.00 91.31 174 SER A C 1
ATOM 1410 O O . SER A 1 174 ? -37.263 -17.945 37.729 1.00 91.31 174 SER A O 1
ATOM 1412 N N . GLN A 1 175 ? -36.717 -15.838 37.198 1.00 91.69 175 GLN A N 1
ATOM 1413 C CA . GLN A 1 175 ? -37.597 -15.234 38.193 1.00 91.69 175 GLN A CA 1
ATOM 1414 C C . GLN A 1 175 ? -39.078 -15.490 37.878 1.00 91.69 175 GLN A C 1
ATOM 1416 O O . GLN A 1 175 ? -39.865 -15.723 38.796 1.00 91.69 175 GLN A O 1
ATOM 1421 N N . ILE A 1 176 ? -39.466 -15.435 36.600 1.00 92.75 176 ILE A N 1
ATOM 1422 C CA . ILE A 1 176 ? -40.828 -15.744 36.148 1.00 92.75 176 ILE A CA 1
ATOM 1423 C C . ILE A 1 176 ? -41.120 -17.238 36.331 1.00 92.75 176 ILE A C 1
ATOM 1425 O O . ILE A 1 176 ? -42.156 -17.571 36.900 1.00 92.75 176 ILE A O 1
ATOM 1429 N N . GLU A 1 177 ? -40.197 -18.119 35.937 1.00 92.31 177 GLU A N 1
ATOM 1430 C CA . GLU A 1 177 ? -40.294 -19.578 36.118 1.00 92.31 177 GLU A CA 1
ATOM 1431 C C . GLU A 1 177 ? -40.577 -19.937 37.586 1.00 92.31 177 GLU A C 1
ATOM 1433 O O . GLU A 1 177 ? -41.552 -20.623 37.892 1.00 92.31 177 GLU A O 1
ATOM 1438 N N . HIS A 1 178 ? -39.801 -19.377 38.521 1.00 87.06 178 HIS A N 1
ATOM 1439 C CA . HIS A 1 178 ? -39.994 -19.606 39.956 1.00 87.06 178 HIS A CA 1
ATOM 1440 C C . HIS A 1 178 ? -41.354 -19.085 40.464 1.00 87.06 178 HIS A C 1
ATOM 1442 O O . HIS A 1 178 ? -41.879 -19.575 41.462 1.00 87.06 178 HIS A O 1
ATOM 1448 N N . ARG A 1 179 ? -41.949 -18.078 39.815 1.00 84.94 179 ARG A N 1
ATOM 1449 C CA . ARG A 1 179 ? -43.281 -17.551 40.176 1.00 84.94 179 ARG A CA 1
ATOM 1450 C C . ARG A 1 179 ? -44.424 -18.403 39.620 1.00 84.94 179 ARG A C 1
ATOM 1452 O O . ARG A 1 179 ? -45.537 -18.286 40.122 1.00 84.94 179 ARG A O 1
ATOM 1459 N N . LEU A 1 180 ? -44.158 -19.208 38.593 1.00 82.44 180 LEU A N 1
ATOM 1460 C CA . LEU A 1 180 ? -45.119 -20.106 37.952 1.00 82.44 180 LEU A CA 1
ATOM 1461 C C . LEU A 1 180 ? -45.082 -21.540 38.497 1.00 82.44 180 LEU A C 1
ATOM 1463 O O . LEU A 1 180 ? -46.018 -22.291 38.229 1.00 82.44 180 LEU A O 1
ATOM 1467 N N . GLN A 1 181 ? -44.055 -21.923 39.260 1.00 59.31 181 GLN A N 1
ATOM 1468 C CA . GLN A 1 181 ? -44.043 -23.195 39.988 1.00 59.31 181 GLN A CA 1
ATOM 1469 C C . GLN A 1 181 ? -44.904 -23.089 41.270 1.00 59.31 181 GLN A C 1
ATOM 1471 O O . GLN A 1 181 ? -44.580 -22.265 42.129 1.00 59.31 181 GLN A O 1
ATOM 1476 N N . PRO A 1 182 ? -46.011 -23.859 41.381 1.00 56.41 182 PRO A N 1
ATOM 1477 C CA . PRO A 1 182 ? -46.945 -23.824 42.512 1.00 56.41 182 PRO A CA 1
ATOM 1478 C C . PRO A 1 182 ? -46.424 -24.512 43.780 1.00 56.41 182 PRO A C 1
ATOM 1480 O O . PRO A 1 182 ? -45.611 -25.459 43.665 1.00 56.41 182 PRO A O 1
#

Organism: NCBI:txid1778678

Radius of gyration: 40.17 Å; chains: 1; bounding box: 120×65×84 Å